Protein AF-A0A0F9HBW8-F1 (afdb_monomer)

Secondary structure (DSSP, 8-state):
--TTTTTT--HHHHHHHHHHHHTT-EEETTEEEEETTS----HHHHHHHHHTTEEEEEETTTTEEEEEE-

Structure (mmCIF, N/CA/C/O backbone):
data_AF-A0A0F9HBW8-F1
#
_entry.id   AF-A0A0F9HBW8-F1
#
loop_
_atom_site.group_PDB
_atom_site.id
_atom_site.type_symbol
_atom_site.label_atom_id
_atom_site.label_alt_id
_atom_site.label_comp_id
_atom_site.label_asym_id
_atom_site.label_entity_id
_atom_site.label_seq_id
_atom_site.pdbx_PDB_ins_code
_atom_site.Cartn_x
_atom_site.Cartn_y
_atom_site.Cartn_z
_atom_site.occupancy
_atom_site.B_iso_or_equiv
_atom_site.auth_seq_id
_atom_site.auth_comp_id
_atom_site.auth_asym_id
_atom_site.auth_atom_id
_atom_site.pdbx_PDB_model_num
ATOM 1 N N . MET A 1 1 ? -19.809 3.585 -4.892 1.00 53.75 1 MET A N 1
ATOM 2 C CA . MET A 1 1 ? -18.433 3.060 -4.918 1.00 53.75 1 MET A CA 1
ATOM 3 C C . MET A 1 1 ? -18.530 1.626 -4.469 1.00 53.75 1 MET A C 1
ATOM 5 O O . MET A 1 1 ? -18.841 1.395 -3.303 1.00 53.75 1 MET A O 1
ATOM 9 N N . ASN A 1 2 ? -18.442 0.708 -5.422 1.00 55.84 2 ASN A N 1
ATOM 10 C CA . ASN A 1 2 ? -18.831 -0.694 -5.252 1.00 55.84 2 ASN A CA 1
ATOM 11 C C . ASN A 1 2 ? -17.589 -1.550 -4.953 1.00 55.84 2 ASN A C 1
ATOM 13 O O . ASN A 1 2 ? -16.497 -1.227 -5.412 1.00 55.84 2 ASN A O 1
ATOM 17 N N . GLU A 1 3 ? -17.738 -2.644 -4.199 1.00 56.00 3 GLU A N 1
ATOM 18 C CA . GLU A 1 3 ? -16.635 -3.556 -3.825 1.00 56.00 3 GLU A CA 1
ATOM 19 C C . GLU A 1 3 ? -15.849 -4.109 -5.033 1.00 56.00 3 GLU A C 1
ATOM 21 O O . GLU A 1 3 ? -14.661 -4.412 -4.910 1.00 56.00 3 GLU A O 1
ATOM 26 N N . GLU A 1 4 ? -16.474 -4.165 -6.213 1.00 60.09 4 GLU A N 1
ATOM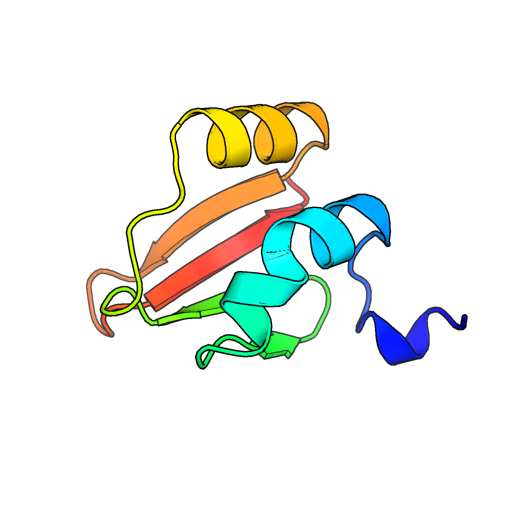 27 C CA . GLU A 1 4 ? -15.839 -4.558 -7.478 1.00 60.09 4 GLU A CA 1
ATOM 28 C C . GLU A 1 4 ? -14.763 -3.570 -7.959 1.00 60.09 4 GLU A C 1
ATOM 30 O O . GLU A 1 4 ? -13.755 -3.999 -8.520 1.00 60.09 4 GLU A O 1
ATOM 35 N N . GLU A 1 5 ? -14.911 -2.263 -7.703 1.00 65.25 5 GLU A N 1
ATOM 36 C CA . GLU A 1 5 ? -13.902 -1.256 -8.087 1.00 65.25 5 GLU A CA 1
ATOM 37 C C . GLU A 1 5 ? -12.595 -1.449 -7.311 1.00 65.25 5 GLU A C 1
ATOM 39 O O . GLU A 1 5 ? -11.512 -1.151 -7.807 1.00 65.25 5 GLU A O 1
ATOM 44 N N . TYR A 1 6 ? -12.697 -1.995 -6.099 1.00 72.31 6 TYR A N 1
ATOM 45 C CA . TYR A 1 6 ? -11.567 -2.192 -5.205 1.00 72.31 6 TYR A CA 1
ATOM 46 C C . TYR A 1 6 ? -10.944 -3.579 -5.281 1.00 72.31 6 TYR A C 1
ATOM 48 O O . TYR A 1 6 ? -9.928 -3.815 -4.630 1.00 72.31 6 TYR A O 1
ATOM 56 N N . GLN A 1 7 ? -11.526 -4.499 -6.057 1.00 79.50 7 GLN A N 1
ATOM 57 C CA . GLN A 1 7 ? -11.014 -5.864 -6.207 1.00 79.50 7 GLN A CA 1
ATOM 58 C C . GLN A 1 7 ? -10.780 -6.544 -4.843 1.00 79.50 7 GLN A C 1
ATOM 60 O O . GLN A 1 7 ? -9.768 -7.207 -4.649 1.00 79.50 7 GLN A O 1
ATOM 65 N N . GLY A 1 8 ? -11.671 -6.330 -3.866 1.00 79.81 8 GLY A N 1
ATOM 66 C CA . GLY A 1 8 ? -11.544 -6.892 -2.512 1.00 79.81 8 GLY A CA 1
ATOM 67 C C . GLY A 1 8 ? -10.586 -6.149 -1.566 1.00 79.81 8 GLY A C 1
ATOM 68 O O . GLY A 1 8 ? -10.384 -6.587 -0.434 1.00 79.81 8 GLY A O 1
ATOM 69 N N . ILE A 1 9 ? -10.007 -5.021 -1.987 1.00 84.94 9 ILE A N 1
ATOM 70 C CA . ILE A 1 9 ? -9.214 -4.134 -1.126 1.00 84.94 9 ILE A CA 1
ATOM 71 C C . ILE A 1 9 ? -10.130 -3.206 -0.322 1.00 84.94 9 ILE A C 1
ATOM 73 O O . ILE A 1 9 ? -11.120 -2.674 -0.817 1.00 84.94 9 ILE A O 1
ATOM 77 N N . ALA A 1 10 ? -9.776 -2.942 0.935 1.00 85.00 10 ALA A N 1
ATOM 78 C CA . ALA A 1 10 ? -10.488 -1.941 1.721 1.00 85.00 10 ALA A CA 1
ATOM 79 C C . ALA A 1 10 ? -10.257 -0.533 1.141 1.00 85.00 10 ALA A C 1
ATOM 81 O O . ALA A 1 10 ? -9.111 -0.121 0.961 1.00 85.00 10 ALA A O 1
ATOM 82 N N . LYS A 1 11 ? -11.328 0.245 0.937 1.00 85.06 11 LYS A N 1
ATOM 83 C CA . LYS A 1 11 ? -11.260 1.626 0.420 1.00 85.06 11 LYS A CA 1
ATOM 84 C C . LYS A 1 11 ? -10.134 2.486 1.032 1.00 85.06 11 LYS A C 1
ATOM 86 O O . LYS A 1 11 ? -9.391 3.075 0.255 1.00 85.06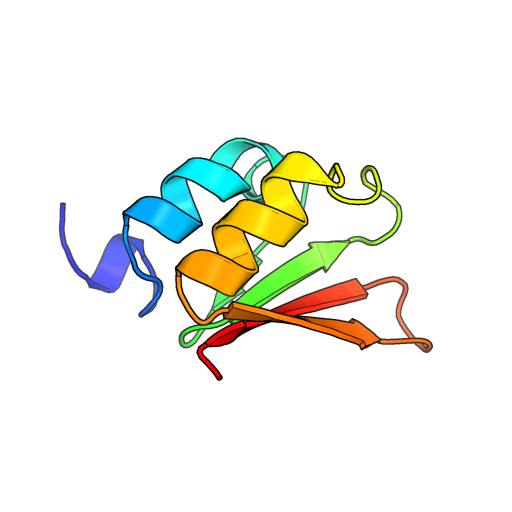 11 LYS A O 1
ATOM 91 N N . PRO A 1 12 ? -9.925 2.530 2.367 1.00 86.81 12 PRO A N 1
ATOM 92 C CA . PRO A 1 12 ? -8.840 3.323 2.953 1.00 86.81 12 PRO A CA 1
ATOM 93 C C . PRO A 1 12 ? -7.445 2.920 2.461 1.00 86.81 12 PRO A C 1
ATOM 95 O O . PRO A 1 12 ? -6.580 3.769 2.293 1.00 86.81 12 PRO A O 1
ATOM 98 N N . VAL A 1 13 ? -7.225 1.630 2.206 1.00 87.25 13 VAL A N 1
ATOM 99 C CA . VAL A 1 13 ? -5.948 1.100 1.708 1.00 87.25 13 VAL A CA 1
ATOM 100 C C . VAL A 1 13 ? -5.751 1.461 0.249 1.00 87.25 13 VAL A C 1
ATOM 102 O O . VAL A 1 13 ? -4.668 1.901 -0.131 1.00 87.25 13 VAL A O 1
ATOM 105 N N . TYR A 1 14 ? -6.807 1.324 -0.553 1.00 85.56 14 TYR A N 1
ATOM 106 C CA . TYR A 1 14 ? -6.771 1.751 -1.943 1.00 85.56 14 TYR A CA 1
ATOM 107 C C . TYR A 1 14 ? -6.514 3.255 -2.053 1.00 85.56 14 TYR A C 1
ATOM 109 O O . TYR A 1 14 ? -5.681 3.652 -2.848 1.00 85.56 14 TYR A O 1
ATOM 117 N N . ASP A 1 15 ? -7.159 4.087 -1.232 1.00 86.62 15 ASP A N 1
ATOM 118 C CA . ASP A 1 15 ? -6.949 5.541 -1.241 1.00 86.62 15 ASP A CA 1
ATOM 119 C C . ASP A 1 15 ? -5.509 5.920 -0.838 1.00 86.62 15 ASP A C 1
ATOM 121 O O . ASP A 1 15 ? -4.926 6.837 -1.409 1.00 86.62 15 ASP A O 1
ATOM 125 N N . ILE A 1 16 ? -4.905 5.208 0.124 1.00 87.25 16 ILE A N 1
ATOM 126 C CA . ILE A 1 16 ? -3.495 5.411 0.512 1.00 87.25 16 ILE A CA 1
ATOM 127 C C . ILE A 1 16 ? -2.551 5.065 -0.646 1.00 87.25 16 ILE A C 1
ATOM 129 O O . ILE A 1 16 ? -1.525 5.719 -0.833 1.00 87.25 16 ILE A O 1
ATOM 133 N N . LEU A 1 17 ? -2.884 4.021 -1.403 1.00 84.62 17 LEU A N 1
ATOM 134 C CA . LEU A 1 17 ? -2.030 3.464 -2.446 1.00 84.62 17 LEU A CA 1
ATOM 135 C C . LEU A 1 17 ? -2.423 3.905 -3.857 1.00 84.62 17 LEU A C 1
ATOM 137 O O . LEU A 1 17 ? -1.723 3.546 -4.798 1.00 84.62 17 LEU A O 1
ATOM 141 N N . SER A 1 18 ? -3.475 4.707 -4.032 1.00 82.12 18 SER A N 1
ATOM 142 C CA . SER A 1 18 ? -4.038 5.034 -5.348 1.00 82.12 18 SER A CA 1
ATOM 143 C C . SER A 1 18 ? -3.002 5.682 -6.256 1.00 82.12 18 SER A C 1
ATOM 145 O O . SER A 1 18 ? -2.907 5.334 -7.427 1.00 82.12 18 SER A O 1
ATOM 147 N N . ASN A 1 19 ? -2.163 6.556 -5.698 1.00 75.44 19 ASN A N 1
ATOM 148 C CA . ASN A 1 19 ? -1.088 7.211 -6.440 1.00 75.44 19 ASN A CA 1
ATOM 149 C C . ASN A 1 19 ? -0.019 6.214 -6.914 1.00 75.44 19 ASN A C 1
ATOM 151 O O . ASN A 1 19 ? 0.503 6.365 -8.009 1.00 75.44 19 ASN A O 1
ATOM 155 N N . HIS A 1 20 ? 0.261 5.173 -6.125 1.00 75.81 20 HIS A N 1
ATOM 156 C CA . HIS A 1 20 ? 1.203 4.108 -6.482 1.00 75.81 20 HIS A CA 1
ATOM 157 C C . HIS A 1 20 ? 0.586 3.077 -7.439 1.00 75.81 20 HIS A C 1
ATOM 159 O O . HIS A 1 20 ? 1.292 2.463 -8.230 1.00 75.81 20 HIS A O 1
ATOM 165 N N . ILE A 1 21 ? -0.736 2.886 -7.387 1.00 71.56 21 ILE A N 1
ATOM 166 C CA . ILE A 1 21 ? -1.470 2.017 -8.314 1.00 71.56 21 ILE A CA 1
ATOM 167 C C . ILE A 1 21 ? -1.513 2.648 -9.711 1.00 71.56 21 ILE A C 1
ATOM 169 O O . ILE A 1 21 ? -1.266 1.964 -10.696 1.00 71.56 21 ILE A O 1
ATOM 173 N N . VAL A 1 22 ? -1.769 3.954 -9.814 1.00 68.88 22 VAL A N 1
ATOM 174 C CA . VAL A 1 22 ? -1.771 4.660 -11.110 1.00 68.88 22 VAL A CA 1
ATOM 175 C C . VAL A 1 22 ? -0.378 4.659 -11.761 1.00 68.88 22 VAL A C 1
ATOM 177 O O . VAL A 1 22 ? -0.280 4.595 -12.983 1.00 68.88 22 VAL A O 1
ATOM 180 N N . ASP A 1 23 ? 0.686 4.645 -10.957 1.00 68.00 23 ASP A N 1
ATOM 181 C CA . ASP A 1 23 ? 2.094 4.624 -1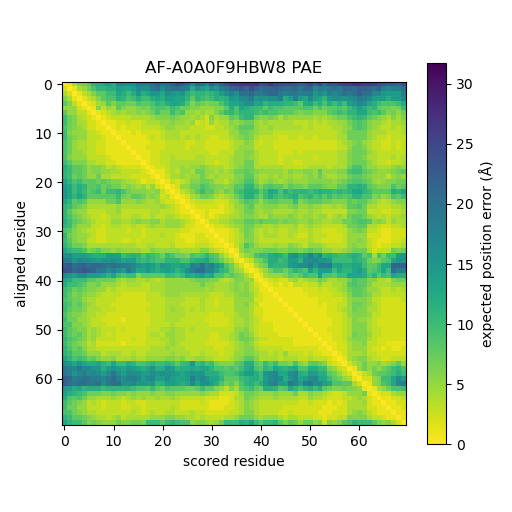1.381 1.00 68.00 23 ASP A CA 1
ATOM 182 C C . ASP A 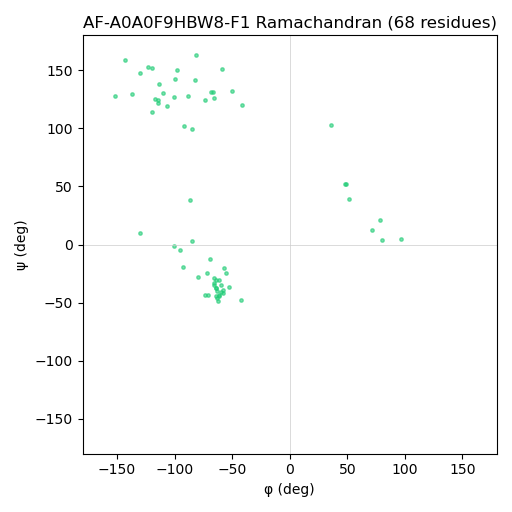1 23 ? 2.621 3.191 -11.632 1.00 68.00 23 ASP A C 1
ATOM 184 O O . ASP A 1 23 ? 3.735 2.831 -11.268 1.00 68.00 23 ASP A O 1
ATOM 188 N N . GLY A 1 24 ? 1.783 2.321 -12.209 1.00 68.19 24 GLY A N 1
ATOM 189 C CA . GLY A 1 24 ? 2.166 0.959 -12.611 1.00 68.19 24 GLY A CA 1
ATOM 190 C C . GLY A 1 24 ? 1.825 -0.162 -11.623 1.00 68.19 24 GLY A C 1
ATOM 191 O O . GLY A 1 24 ? 2.164 -1.318 -11.880 1.00 68.19 24 GLY A O 1
ATOM 192 N N . GLY A 1 25 ? 1.130 0.135 -10.525 1.00 76.75 25 GLY A N 1
ATOM 193 C CA . GLY A 1 25 ? 0.587 -0.884 -9.629 1.00 76.75 25 GLY A CA 1
ATOM 194 C C . GLY A 1 25 ? -0.739 -1.492 -10.108 1.00 76.75 25 GLY A C 1
ATOM 195 O O . GLY A 1 25 ? -1.452 -0.949 -10.949 1.00 76.75 25 GLY A O 1
ATOM 196 N N . LYS A 1 26 ? -1.115 -2.644 -9.549 1.00 83.50 26 LYS A N 1
ATOM 197 C CA . LYS A 1 26 ? -2.368 -3.343 -9.862 1.00 83.50 26 LYS A CA 1
ATOM 198 C C . LYS A 1 26 ? -3.036 -3.872 -8.600 1.00 83.50 26 LYS A C 1
ATOM 200 O O . LYS A 1 26 ? -2.405 -4.581 -7.822 1.00 83.50 26 LYS A O 1
ATOM 205 N N . ALA A 1 27 ? -4.325 -3.584 -8.431 1.00 84.69 27 ALA A N 1
ATOM 206 C CA . ALA A 1 27 ? -5.169 -4.257 -7.448 1.00 84.69 27 ALA A CA 1
ATOM 207 C C . ALA A 1 27 ? -5.784 -5.522 -8.072 1.00 84.69 27 ALA A C 1
ATOM 209 O O . ALA A 1 27 ? -6.351 -5.464 -9.164 1.00 84.69 27 ALA A O 1
ATOM 210 N N . ILE A 1 28 ? -5.638 -6.667 -7.412 1.00 85.00 28 ILE A N 1
ATOM 211 C CA . ILE A 1 28 ? -6.180 -7.953 -7.857 1.00 85.00 28 ILE A CA 1
ATOM 212 C C . ILE A 1 28 ? -6.448 -8.852 -6.650 1.00 85.00 28 ILE A C 1
ATOM 214 O O . ILE A 1 28 ? -5.555 -9.071 -5.838 1.00 85.00 28 ILE A O 1
ATOM 218 N N . ASP A 1 29 ? -7.668 -9.381 -6.552 1.00 86.25 29 ASP A N 1
ATOM 219 C CA . ASP A 1 29 ? -8.046 -10.432 -5.593 1.00 86.25 29 ASP A CA 1
ATOM 220 C C . ASP A 1 29 ? -7.600 -10.161 -4.136 1.00 86.25 29 ASP A C 1
ATOM 222 O O . ASP A 1 29 ? -6.896 -10.948 -3.503 1.00 86.25 29 ASP A O 1
ATOM 226 N N . GLY 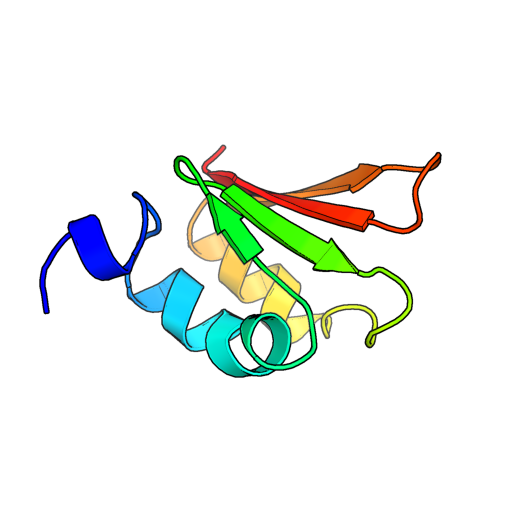A 1 30 ? -7.931 -8.977 -3.617 1.00 85.38 30 GLY A N 1
ATOM 227 C CA . GLY A 1 30 ? -7.586 -8.546 -2.259 1.00 85.38 30 GLY A CA 1
ATOM 228 C C . GLY A 1 30 ? -6.103 -8.224 -2.054 1.00 85.38 30 GLY A C 1
ATOM 229 O O . GLY A 1 30 ? -5.659 -8.059 -0.914 1.00 85.38 30 GLY A O 1
ATOM 230 N N . LYS A 1 31 ? -5.328 -8.113 -3.139 1.00 87.81 31 LYS A N 1
ATOM 231 C CA . LYS A 1 31 ? -3.900 -7.778 -3.125 1.00 87.81 31 LYS A CA 1
ATOM 232 C C . LYS A 1 31 ? -3.611 -6.550 -3.973 1.00 87.81 31 LYS A C 1
ATOM 234 O O . LYS A 1 31 ? -4.302 -6.273 -4.950 1.00 87.81 31 LYS A O 1
ATOM 239 N N . ILE A 1 32 ? -2.551 -5.837 -3.619 1.00 87.81 32 ILE A N 1
ATOM 240 C CA . ILE A 1 32 ? -1.972 -4.777 -4.443 1.00 87.81 32 ILE A CA 1
ATOM 241 C C . ILE A 1 32 ? -0.560 -5.199 -4.816 1.00 87.81 32 ILE A C 1
ATOM 243 O O . ILE A 1 32 ? 0.247 -5.512 -3.946 1.00 87.81 32 ILE A O 1
ATOM 247 N N . ILE A 1 33 ? -0.272 -5.214 -6.109 1.00 86.94 33 ILE A N 1
ATOM 248 C CA . ILE A 1 33 ? 1.042 -5.509 -6.667 1.00 86.94 33 ILE A CA 1
ATOM 249 C C . ILE A 1 33 ? 1.617 -4.184 -7.153 1.00 86.94 33 ILE A C 1
ATOM 251 O O . ILE A 1 33 ? 1.016 -3.544 -8.009 1.00 86.94 33 ILE A O 1
ATOM 255 N N . LEU A 1 34 ? 2.746 -3.757 -6.601 1.00 82.62 34 LEU A N 1
ATOM 256 C CA . LEU A 1 34 ? 3.462 -2.548 -7.012 1.00 82.62 34 LEU A CA 1
ATOM 257 C C . LEU A 1 34 ? 4.807 -2.938 -7.624 1.00 82.62 34 LEU A C 1
ATOM 259 O O . LEU A 1 34 ? 5.500 -3.796 -7.076 1.00 82.62 34 LEU A O 1
ATOM 263 N N . SER A 1 35 ? 5.208 -2.297 -8.716 1.00 75.94 35 SER A N 1
ATOM 264 C CA . SER A 1 35 ? 6.566 -2.400 -9.260 1.00 75.94 35 SER A CA 1
ATOM 265 C C . SER A 1 35 ? 7.557 -1.784 -8.266 1.00 75.94 35 SER A C 1
ATOM 267 O O . SER A 1 35 ? 7.407 -0.634 -7.867 1.00 75.94 35 SER A O 1
ATOM 269 N N . ALA A 1 36 ? 8.586 -2.526 -7.868 1.00 63.75 36 ALA A N 1
ATOM 270 C CA . ALA A 1 36 ? 9.617 -2.085 -6.928 1.00 63.75 36 ALA A CA 1
ATOM 271 C C . ALA A 1 36 ? 10.545 -0.999 -7.505 1.00 63.75 36 ALA A C 1
ATOM 273 O O . ALA A 1 36 ? 11.268 -0.371 -6.735 1.00 63.75 36 ALA A O 1
ATOM 274 N N . ASP A 1 37 ? 10.497 -0.757 -8.822 1.00 60.06 37 ASP A N 1
ATOM 275 C CA . ASP A 1 37 ? 11.152 0.390 -9.471 1.00 60.06 37 ASP A CA 1
ATOM 276 C C . ASP A 1 37 ? 10.454 1.725 -9.156 1.00 60.06 37 ASP A C 1
ATOM 278 O O . ASP A 1 37 ? 11.098 2.775 -9.160 1.00 60.06 37 ASP A O 1
ATOM 282 N N . HIS A 1 38 ? 9.162 1.705 -8.807 1.00 54.62 38 HIS A N 1
ATOM 283 C CA . HIS A 1 38 ? 8.449 2.897 -8.363 1.00 54.62 38 HIS A CA 1
ATOM 284 C C . HIS A 1 38 ? 8.536 3.014 -6.847 1.00 54.62 38 HIS A C 1
ATOM 286 O O . HIS A 1 38 ? 7.837 2.321 -6.117 1.00 54.62 38 HIS A O 1
ATOM 292 N N . HIS A 1 39 ? 9.420 3.909 -6.398 1.00 54.53 39 HIS A N 1
ATOM 293 C CA . HIS A 1 39 ? 9.472 4.509 -5.064 1.00 54.53 39 HIS A CA 1
ATOM 294 C C . HIS A 1 39 ? 9.072 3.582 -3.908 1.00 54.53 39 HIS A C 1
ATOM 296 O O . HIS A 1 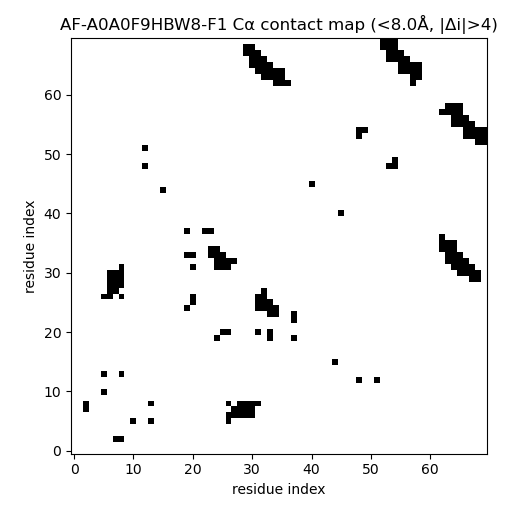39 ? 7.890 3.414 -3.603 1.00 54.53 39 HIS A O 1
ATOM 302 N N . ALA A 1 40 ? 10.073 3.078 -3.178 1.00 66.81 40 ALA A N 1
ATOM 303 C CA . ALA A 1 40 ? 9.858 2.433 -1.887 1.00 66.81 40 ALA A CA 1
ATOM 304 C C . ALA A 1 40 ? 8.816 3.216 -1.066 1.00 66.81 40 ALA A C 1
ATOM 306 O O . ALA A 1 40 ? 9.000 4.409 -0.804 1.00 66.81 40 ALA A O 1
ATOM 307 N N . LEU A 1 41 ? 7.707 2.555 -0.702 1.00 78.94 41 LEU A N 1
ATOM 308 C CA . LEU A 1 41 ? 6.629 3.176 0.067 1.00 78.94 41 LEU A CA 1
ATOM 309 C C . LEU A 1 41 ? 7.222 3.869 1.293 1.00 78.94 41 LEU A C 1
ATOM 311 O O . LEU A 1 41 ? 8.027 3.271 2.012 1.00 78.94 41 LEU A O 1
ATOM 315 N N . SER A 1 42 ? 6.834 5.121 1.536 1.00 83.06 42 SER A N 1
ATOM 316 C CA . SER A 1 42 ? 7.363 5.876 2.671 1.00 83.06 42 SER A CA 1
ATOM 317 C C . SER A 1 42 ? 7.062 5.154 3.988 1.00 83.06 42 SER A C 1
ATOM 319 O O . SER A 1 42 ? 6.055 4.454 4.113 1.00 83.06 42 SER A O 1
ATOM 321 N N . PHE A 1 43 ? 7.912 5.344 5.000 1.00 82.88 43 PHE A N 1
ATOM 322 C CA . PHE A 1 43 ? 7.710 4.734 6.319 1.00 82.88 43 PHE A CA 1
ATOM 323 C C . PHE A 1 43 ? 6.314 5.028 6.900 1.00 82.88 43 PHE A C 1
ATOM 325 O O . PHE A 1 43 ? 5.698 4.157 7.511 1.00 82.88 43 PHE A O 1
ATOM 332 N N . GLU A 1 44 ? 5.785 6.232 6.667 1.00 87.44 44 GLU A N 1
ATOM 333 C CA . GLU A 1 44 ? 4.440 6.617 7.101 1.00 87.44 44 GLU A CA 1
ATOM 334 C C . GLU A 1 44 ? 3.347 5.783 6.417 1.00 87.44 44 GLU A C 1
ATOM 336 O O . GLU A 1 44 ? 2.441 5.287 7.090 1.00 87.44 44 GLU A O 1
ATOM 341 N N . ILE A 1 45 ? 3.456 5.562 5.103 1.00 86.38 45 ILE A N 1
ATOM 342 C CA . ILE A 1 45 ? 2.515 4.713 4.361 1.00 86.38 45 ILE A CA 1
ATOM 343 C C . ILE A 1 45 ? 2.594 3.274 4.872 1.00 86.38 45 ILE A C 1
ATOM 345 O O . ILE A 1 45 ? 1.565 2.675 5.180 1.00 86.38 45 ILE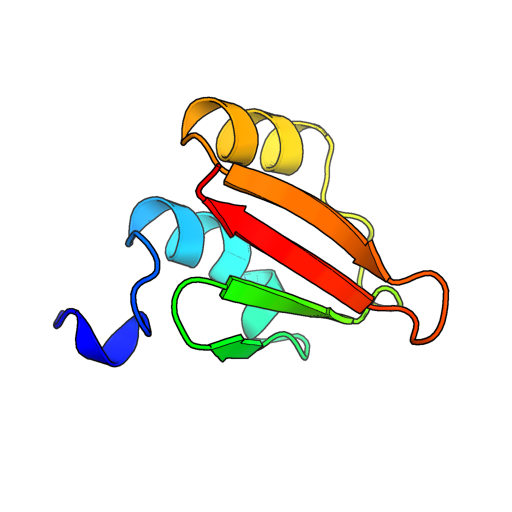 A O 1
ATOM 349 N N . GLN A 1 46 ? 3.802 2.737 5.047 1.00 86.62 46 GLN A N 1
ATOM 350 C CA . GLN A 1 46 ? 3.988 1.385 5.583 1.00 86.62 46 GLN A CA 1
ATOM 351 C C . GLN A 1 46 ? 3.359 1.227 6.972 1.00 86.62 46 GLN A C 1
ATOM 353 O O . GLN A 1 46 ? 2.722 0.210 7.254 1.00 86.62 46 GLN A O 1
ATOM 358 N N . LYS A 1 47 ? 3.509 2.235 7.840 1.00 89.31 47 LYS A N 1
ATOM 359 C CA . LYS A 1 47 ? 2.905 2.246 9.174 1.00 89.31 47 LYS A CA 1
ATOM 360 C C . LYS A 1 47 ? 1.378 2.223 9.093 1.00 89.31 47 LYS A C 1
ATOM 362 O O . LYS A 1 47 ? 0.763 1.371 9.729 1.00 89.31 47 LYS A O 1
ATOM 367 N N . ARG A 1 48 ? 0.777 3.089 8.273 1.00 90.62 48 ARG A N 1
ATOM 368 C CA . ARG A 1 48 ? -0.682 3.136 8.074 1.00 90.62 48 ARG A CA 1
ATOM 369 C C . ARG A 1 48 ? -1.241 1.821 7.536 1.00 90.62 48 ARG A C 1
ATOM 371 O O . ARG A 1 48 ? -2.279 1.362 8.000 1.00 90.62 48 ARG A O 1
ATOM 378 N N . LEU A 1 49 ? -0.546 1.185 6.594 1.00 89.50 49 LEU A N 1
ATOM 379 C CA . LEU A 1 49 ? -0.944 -0.127 6.078 1.00 89.50 49 LEU A CA 1
ATOM 380 C C . LEU A 1 49 ? -0.953 -1.186 7.185 1.00 89.50 49 LEU A C 1
ATOM 382 O O . LEU A 1 49 ? -1.932 -1.917 7.311 1.00 89.50 49 LEU A O 1
ATOM 386 N N . ARG A 1 50 ? 0.078 -1.220 8.039 1.00 89.75 50 ARG A N 1
ATOM 387 C CA . ARG A 1 50 ? 0.125 -2.141 9.188 1.00 89.75 50 ARG A CA 1
ATOM 388 C C . ARG A 1 50 ? -0.987 -1.882 10.200 1.00 89.75 50 ARG A C 1
ATOM 390 O O . ARG A 1 50 ? -1.570 -2.837 10.697 1.00 89.75 50 ARG A O 1
ATOM 397 N N . GLU A 1 51 ? -1.305 -0.620 10.483 1.00 92.38 51 GLU A N 1
ATOM 398 C CA . GLU A 1 51 ? -2.430 -0.245 11.357 1.00 92.38 51 GLU A CA 1
ATOM 399 C C . GLU A 1 51 ? -3.779 -0.726 10.800 1.00 92.38 51 GLU A C 1
ATOM 401 O O . GLU A 1 51 ? -4.678 -1.074 11.562 1.00 92.38 51 GLU A O 1
ATOM 406 N N . LEU A 1 52 ? -3.901 -0.814 9.473 1.00 89.81 52 LEU A N 1
ATOM 407 C CA . LEU A 1 52 ? -5.066 -1.367 8.777 1.00 89.81 52 LEU A CA 1
ATOM 408 C C . LEU A 1 52 ? -5.016 -2.900 8.624 1.00 89.81 52 LEU A C 1
ATOM 410 O O . LEU A 1 52 ? -5.910 -3.482 8.007 1.00 89.81 52 LEU A O 1
ATOM 414 N N . GLY A 1 53 ? -3.994 -3.560 9.177 1.00 90.94 53 GLY A N 1
ATOM 415 C CA . GLY A 1 53 ? -3.812 -5.011 9.111 1.00 90.94 53 GLY A CA 1
ATOM 416 C C . GLY A 1 53 ? -3.252 -5.514 7.780 1.00 90.94 53 GLY A C 1
ATOM 417 O O . GLY A 1 53 ? -3.443 -6.678 7.451 1.00 90.94 53 GLY A O 1
ATOM 418 N N . TYR A 1 54 ? -2.591 -4.662 6.997 1.00 91.06 54 TYR A N 1
ATOM 419 C CA . TYR A 1 54 ? -1.943 -5.048 5.745 1.00 91.06 54 TYR A CA 1
ATOM 420 C C . TYR A 1 54 ? -0.443 -5.233 5.943 1.00 91.06 54 TYR A C 1
ATOM 422 O O . TYR A 1 54 ? 0.223 -4.485 6.665 1.00 91.06 54 TYR A O 1
ATOM 430 N N . VAL A 1 55 ? 0.098 -6.230 5.256 1.00 88.75 55 VAL A N 1
ATOM 431 C CA . VAL A 1 55 ? 1.520 -6.556 5.241 1.00 88.75 55 VAL A CA 1
ATOM 432 C C . VAL A 1 55 ? 2.055 -6.459 3.822 1.00 88.75 55 VAL A C 1
ATOM 434 O O . VAL A 1 55 ? 1.326 -6.632 2.848 1.00 88.75 55 VAL A O 1
ATOM 437 N N . MET A 1 56 ? 3.344 -6.147 3.722 1.00 85.62 56 MET A N 1
ATOM 438 C CA . MET A 1 56 ? 4.056 -6.045 2.456 1.00 85.62 56 MET A CA 1
ATOM 439 C C . MET A 1 56 ? 5.043 -7.201 2.350 1.00 85.62 56 MET A C 1
ATOM 441 O O . MET A 1 56 ? 5.844 -7.420 3.261 1.00 85.62 56 MET A O 1
ATOM 445 N N . GLN A 1 57 ? 5.014 -7.897 1.225 1.00 84.56 57 GLN A N 1
ATOM 446 C CA . GLN A 1 57 ? 5.916 -8.981 0.889 1.00 84.56 57 GLN A CA 1
ATOM 447 C C . GLN A 1 57 ? 6.672 -8.605 -0.386 1.00 84.56 57 GLN A C 1
ATOM 449 O O . GLN A 1 57 ? 6.085 -8.461 -1.457 1.00 84.56 57 GLN A O 1
ATOM 454 N N . GLY A 1 58 ? 7.988 -8.421 -0.267 1.00 72.62 58 GLY A N 1
ATOM 455 C CA . GLY A 1 58 ? 8.848 -8.202 -1.426 1.00 72.62 58 GLY A CA 1
ATOM 456 C C . GLY A 1 58 ? 9.038 -9.502 -2.204 1.00 72.62 58 GLY A C 1
ATOM 457 O O . GLY A 1 58 ? 9.500 -10.495 -1.640 1.00 72.62 58 GLY A O 1
ATOM 458 N N . ALA A 1 59 ? 8.716 -9.499 -3.494 1.00 60.34 59 ALA A N 1
ATOM 459 C CA . ALA A 1 59 ? 9.088 -10.566 -4.410 1.00 60.34 59 ALA A CA 1
ATOM 460 C C . ALA A 1 59 ? 10.510 -10.285 -4.919 1.00 60.34 59 ALA A C 1
ATOM 462 O O . ALA A 1 59 ? 10.715 -9.471 -5.819 1.00 60.34 59 ALA A O 1
ATOM 463 N N . GLN A 1 60 ? 11.507 -10.955 -4.331 1.00 53.31 60 GLN A N 1
ATOM 464 C CA . GLN A 1 60 ? 12.926 -10.798 -4.694 1.00 53.31 60 GLN A CA 1
ATOM 465 C C . GLN A 1 60 ? 13.228 -11.085 -6.175 1.00 53.31 60 GLN A C 1
ATOM 467 O O . GLN A 1 60 ? 14.261 -10.646 -6.667 1.00 53.31 60 GLN A O 1
ATOM 472 N N . HIS A 1 61 ? 12.359 -11.819 -6.877 1.00 53.94 61 HIS A N 1
ATOM 473 C CA . HIS A 1 61 ? 12.632 -12.296 -8.233 1.00 53.94 61 HIS A CA 1
ATOM 474 C C . HIS A 1 61 ? 12.125 -11.375 -9.352 1.00 53.94 61 HIS A C 1
ATOM 476 O O . HIS A 1 61 ? 12.609 -11.483 -10.472 1.00 53.94 61 HIS A O 1
ATOM 482 N N . GLU A 1 62 ? 11.179 -10.473 -9.074 1.00 59.16 62 GLU A N 1
ATOM 483 C CA . GLU A 1 62 ? 10.457 -9.746 -10.135 1.00 59.16 62 GLU A CA 1
ATOM 484 C C . GLU A 1 62 ? 10.429 -8.232 -9.933 1.00 59.16 62 GLU A C 1
ATOM 486 O O . GLU A 1 62 ? 9.704 -7.542 -10.642 1.00 59.16 62 GLU A O 1
ATOM 491 N N . ALA A 1 63 ? 11.201 -7.706 -8.972 1.00 75.56 63 ALA A N 1
ATOM 492 C CA . ALA A 1 63 ? 11.128 -6.299 -8.583 1.00 75.56 63 ALA A CA 1
ATOM 493 C C . ALA A 1 63 ? 9.661 -5.889 -8.354 1.00 75.56 63 ALA A C 1
ATOM 495 O O . ALA A 1 63 ? 9.166 -4.934 -8.943 1.00 75.56 63 ALA A O 1
ATOM 496 N N . GLN A 1 64 ? 8.942 -6.649 -7.524 1.00 77.88 64 GLN A N 1
ATOM 497 C CA . GLN A 1 64 ? 7.549 -6.378 -7.172 1.00 77.88 64 GLN A CA 1
ATOM 498 C C . GLN A 1 64 ? 7.358 -6.411 -5.657 1.00 77.88 64 GLN A C 1
ATOM 500 O O . GLN A 1 64 ? 8.010 -7.168 -4.935 1.00 77.88 64 GLN A O 1
ATOM 505 N N . CYS A 1 65 ? 6.434 -5.593 -5.173 1.00 84.06 65 CYS A N 1
ATOM 506 C CA . CYS A 1 65 ? 5.950 -5.584 -3.804 1.00 84.06 65 CYS A CA 1
ATOM 507 C C . CYS A 1 65 ? 4.482 -6.005 -3.805 1.00 84.06 65 CYS A C 1
ATOM 509 O O . CYS A 1 65 ? 3.654 -5.367 -4.453 1.00 84.06 65 CYS A O 1
ATOM 511 N N . VAL A 1 66 ? 4.162 -7.071 -3.078 1.00 87.31 66 VAL A N 1
ATOM 512 C CA . VAL A 1 66 ? 2.788 -7.537 -2.890 1.00 87.31 66 VAL A CA 1
ATOM 513 C C . VAL A 1 66 ? 2.300 -7.076 -1.527 1.00 87.31 66 VAL A C 1
ATOM 515 O O . VAL A 1 66 ? 2.930 -7.346 -0.510 1.00 87.31 66 VAL A O 1
ATOM 518 N N . ILE A 1 67 ? 1.160 -6.403 -1.497 1.00 87.88 67 ILE A N 1
ATOM 519 C CA . ILE A 1 67 ? 0.518 -5.900 -0.288 1.00 87.88 67 ILE A CA 1
ATOM 520 C C . ILE A 1 67 ? -0.799 -6.643 -0.132 1.00 87.88 67 ILE A C 1
ATOM 522 O O . ILE A 1 67 ? -1.623 -6.637 -1.046 1.00 87.88 67 ILE A O 1
ATOM 526 N N . HIS A 1 68 ? -1.004 -7.289 1.008 1.00 88.94 68 HIS A N 1
ATOM 527 C CA . HIS A 1 68 ? -2.224 -8.039 1.289 1.00 88.94 68 HIS A CA 1
ATOM 528 C C . HIS A 1 68 ? -2.624 -7.906 2.753 1.00 88.94 68 HIS A C 1
ATOM 530 O O . HIS A 1 68 ? -1.800 -7.574 3.607 1.00 88.94 68 HIS A O 1
ATOM 536 N N . LYS A 1 69 ? -3.900 -8.155 3.042 1.00 88.88 69 LYS A N 1
ATOM 537 C CA . LYS A 1 69 ? -4.394 -8.215 4.417 1.00 88.88 69 LYS A CA 1
ATOM 538 C C . LYS A 1 69 ? -3.817 -9.454 5.115 1.00 88.88 69 LYS A C 1
ATOM 540 O O . LYS A 1 69 ? -3.827 -10.533 4.523 1.00 88.88 69 LYS A O 1
ATOM 545 N N . SER A 1 70 ? -3.280 -9.267 6.320 1.00 82.88 70 SER A N 1
ATOM 546 C CA . SER A 1 70 ? -2.816 -10.349 7.198 1.00 82.88 70 SER A CA 1
ATOM 547 C C . SER A 1 70 ? -3.971 -11.088 7.864 1.00 82.88 70 SER A C 1
ATOM 549 O O . SER A 1 70 ? -5.089 -10.527 7.943 1.00 82.88 70 SER A O 1
#

Solvent-accessible surface area (backbone atoms only — not comparable to full-atom values): 4043 Å² total; per-residue (Å²): 139,57,68,76,83,41,31,67,42,58,68,73,59,47,66,73,38,42,72,52,34,75,67,69,22,47,71,49,85,36,28,36,41,32,42,53,85,55,67,77,74,50,70,68,57,54,49,54,38,44,77,73,42,33,46,78,46,75,41,90,88,70,52,31,35,39,34,33,70,112

Foldseek 3Di:
DDCVVQQLEDPVLCVLCVVQCVVPWDRHNQKIKGQLVPDDPDPVSQVVLVVVQKDWDQDPPGNIIIIHHD

Nearest PDB structures (foldseek):
  4rf6-assembly1_A  TM=6.285E-01  e=7.153E-01  Anthopleura japonica
  4rf8-assembly2_B  TM=6.339E-01  e=8.833E-01  Anthopleura japonica
  3l2e-assembly4_B  TM=5.498E-01  e=8.233E-01  Namalycastis sp. ST01
  4rf8-assembly1_A  TM=5.317E-01  e=8.233E-01  Anthopleura japonica
  4rf7-assembly1_A  TM=4.777E-01  e=1.551E+00  Anthopleura japonica

pLDDT: mean 78.41, std 11.59, range [53.31, 92.38]

Radius of gyration: 11.16 Å; Cα contacts (8 Å, |Δi|>4): 96; chains: 1;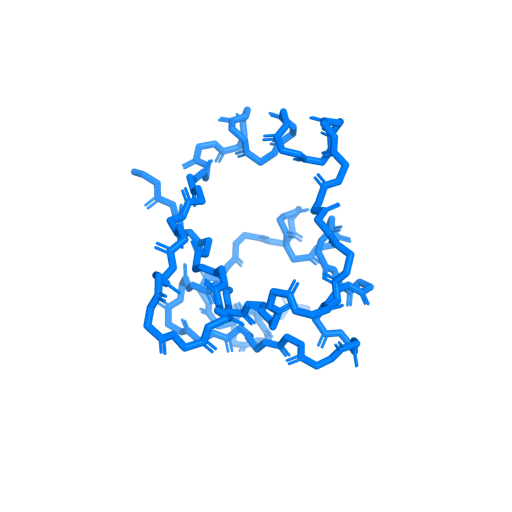 bounding box: 32×20×24 Å

Mean predicted aligned error: 6.17 Å

Sequence (70 aa):
MNEEEY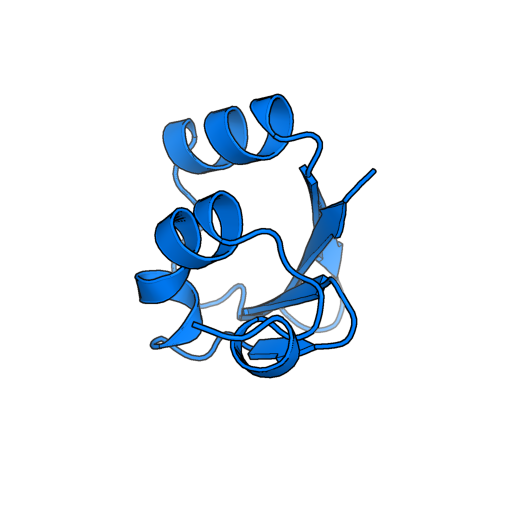QGIAKPVYDILSNHIVDGGKAIDGKIILSADHHALSFEIQKRLRELGYVMQGAQHEAQCVIHKS

Organism: NCBI:txid412755